Protein AF-A0A4Q3Z751-F1 (afdb_monomer)

Foldseek 3Di:
DPDDPPPAFDWDDPDPQAEIEGPDELVVLLVLPCLVNVLVVCVRHVYYDYPPNPDDLVSLVSSVVSNHDDDAAPPPDPDNNRHDDLALPCVVVVPCNLVNVCQVDDDDAQPQPPDGDPDDDDDDDDDDPDDDDHDDDDVVVVLVPDDPVVNVVCVPDDDHDDDDPPD

Radius of gyration: 18.47 Å; Cα contacts (8 Å, |Δi|>4): 143; chains: 1; bounding box: 48×45×47 Å

pLDDT: mean 87.22, std 14.87, range [37.25, 98.44]

Secondary structure (DSSP, 8-state):
-------PPPEEEEETTTEEEE---HHHHHT-TTHHHHHHHHHHHSEEE-SS----HHHHHHHHHHHSPPP--S---SSSTT-----S-TTT-TTTTTGGGGGGS---TTTTSSS--S------SS--SS--------HHHHHHHS-HHHHHHHTT-----------

Sequence (167 aa):
MPGDKTMTVPTIDPVPRIASRILLDKADLLSGRFAADIRHLLDQRGVVFFRGVDFSDDEQLDFAATLGTVRLGEIRKEGDRGLMKITRDPGDNPRYAEYFHGTFYWHMDGSYEDVPPLASILSARKLSAAGGQTEFANTYAAWEDLPEAEKKYLSGLQVVHSMETLL

Nearest PDB structures (foldseek):
  5t91-assembly1_A  TM=4.485E-01  e=4.301E+00  Bacillus subtilis subsp. subtilis str. 168

Structure (mmCIF, N/CA/C/O backbone):
data_AF-A0A4Q3Z751-F1
#
_entry.id   AF-A0A4Q3Z751-F1
#
loop_
_atom_site.group_PDB
_atom_site.id
_atom_site.type_symbol
_atom_site.label_atom_id
_atom_site.label_alt_id
_atom_site.label_comp_id
_atom_site.label_asym_id
_atom_site.label_entity_id
_atom_site.label_seq_id
_atom_site.pdbx_PDB_ins_code
_atom_site.Cartn_x
_atom_site.Cartn_y
_atom_site.Cartn_z
_atom_site.occupancy
_atom_site.B_iso_or_equiv
_atom_site.auth_seq_id
_atom_site.auth_comp_id
_atom_site.auth_asym_id
_atom_site.auth_atom_id
_atom_site.pdbx_PDB_model_num
ATOM 1 N N . MET A 1 1 ? -25.270 23.144 -15.393 1.00 40.06 1 MET A N 1
ATOM 2 C CA . MET A 1 1 ? -23.980 22.534 -15.775 1.00 40.06 1 MET A CA 1
ATOM 3 C C . MET A 1 1 ? -24.271 21.138 -16.301 1.00 40.06 1 MET A C 1
ATOM 5 O O . MET A 1 1 ? -25.080 20.465 -15.668 1.00 40.06 1 MET A O 1
ATOM 9 N N . PRO A 1 2 ? -23.734 20.732 -17.461 1.00 39.97 2 PRO A N 1
ATOM 10 C CA . PRO A 1 2 ? -23.923 19.374 -17.960 1.00 39.97 2 PRO A CA 1
ATOM 11 C C . PRO A 1 2 ? -23.292 18.400 -16.958 1.00 39.97 2 PRO A C 1
ATOM 13 O O . PRO A 1 2 ? -22.221 18.684 -16.428 1.00 39.97 2 PRO A O 1
ATOM 16 N N . GLY A 1 3 ? -24.019 17.330 -16.631 1.00 42.78 3 GLY A N 1
ATOM 17 C CA . GLY A 1 3 ? -23.692 16.413 -15.542 1.00 42.78 3 GLY A CA 1
ATOM 18 C C . GLY A 1 3 ? -22.281 15.853 -15.662 1.00 42.78 3 GLY A C 1
ATOM 19 O O . GLY A 1 3 ? -21.932 15.264 -16.685 1.00 42.78 3 GLY A O 1
ATOM 20 N N . ASP A 1 4 ? -21.504 16.053 -14.603 1.00 45.56 4 ASP A N 1
ATOM 21 C CA . ASP A 1 4 ? -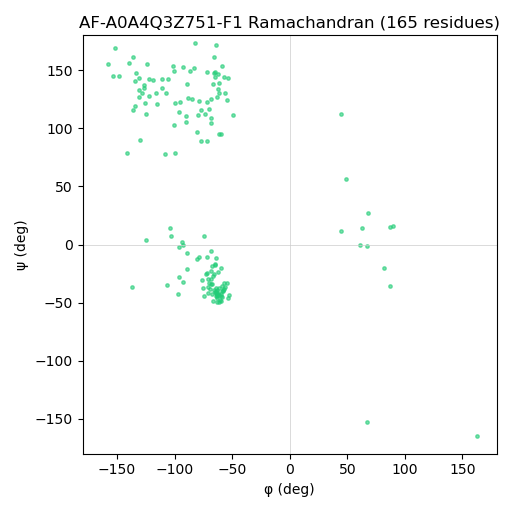20.220 15.410 -14.382 1.00 45.56 4 ASP A CA 1
ATOM 22 C C . ASP A 1 4 ? -20.465 13.899 -14.313 1.00 45.56 4 ASP A C 1
ATOM 24 O O . ASP A 1 4 ? -20.925 13.363 -13.305 1.00 45.56 4 ASP A O 1
ATOM 28 N N . LYS A 1 5 ? -20.290 13.210 -15.444 1.00 46.12 5 LYS A N 1
ATOM 29 C CA . LYS A 1 5 ? -20.212 11.753 -15.444 1.00 46.12 5 LYS A CA 1
ATOM 30 C C . LYS A 1 5 ? -18.863 11.423 -14.830 1.00 46.12 5 LYS A C 1
ATOM 32 O O . LYS A 1 5 ? -17.882 11.308 -15.559 1.00 46.12 5 LYS A O 1
ATOM 37 N N . THR A 1 6 ? -18.8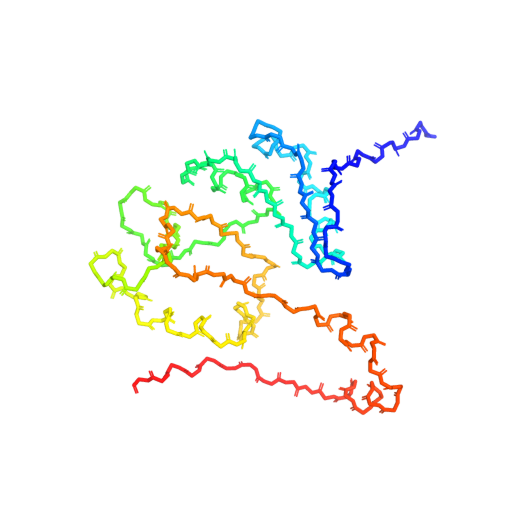31 11.290 -13.509 1.00 56.34 6 THR A N 1
ATOM 38 C CA . THR A 1 6 ? -17.691 10.737 -12.781 1.00 56.34 6 THR A CA 1
ATOM 39 C C . THR A 1 6 ? -17.318 9.426 -13.472 1.00 56.34 6 THR A C 1
ATOM 41 O O . THR A 1 6 ? -18.128 8.495 -13.519 1.00 56.34 6 THR A O 1
ATOM 44 N N . MET A 1 7 ? -16.159 9.382 -14.133 1.00 61.09 7 MET A N 1
ATOM 45 C CA . MET A 1 7 ? -15.724 8.182 -14.840 1.00 61.09 7 MET A CA 1
ATOM 46 C C . MET A 1 7 ? -15.415 7.117 -13.798 1.00 61.09 7 MET A C 1
ATOM 48 O O . MET A 1 7 ? -14.421 7.184 -13.097 1.00 61.09 7 MET A O 1
ATOM 52 N N . THR A 1 8 ? -16.292 6.131 -13.647 1.00 79.56 8 THR A N 1
ATOM 53 C CA . THR A 1 8 ? -16.061 5.069 -12.668 1.00 79.56 8 THR A CA 1
ATOM 54 C C . THR A 1 8 ? -15.055 4.075 -13.236 1.00 79.56 8 THR A C 1
ATOM 56 O O . THR A 1 8 ? -15.274 3.509 -14.309 1.00 79.56 8 THR A O 1
ATOM 59 N N . VAL A 1 9 ? -13.954 3.846 -12.519 1.00 90.44 9 VAL A N 1
ATOM 60 C CA . VAL A 1 9 ? -12.992 2.791 -12.861 1.00 90.44 9 VAL A CA 1
ATOM 61 C C . VAL A 1 9 ? -13.700 1.435 -12.801 1.00 90.44 9 VAL A C 1
ATOM 63 O O . VAL A 1 9 ? -14.369 1.150 -11.807 1.00 90.44 9 VAL A O 1
ATOM 66 N N . PRO A 1 10 ? -13.578 0.578 -13.830 1.00 94.12 10 PRO A N 1
ATOM 67 C CA . PRO A 1 10 ? -14.190 -0.743 -13.806 1.00 94.12 10 PRO A CA 1
ATOM 68 C C . PRO A 1 10 ? -13.496 -1.630 -12.766 1.00 94.12 10 PRO A C 1
ATOM 70 O O . PRO A 1 10 ? -12.275 -1.818 -12.813 1.00 94.12 10 PRO A O 1
ATOM 73 N N . THR A 1 11 ? -14.275 -2.192 -11.837 1.00 96.38 11 THR A N 1
ATOM 74 C CA . THR A 1 11 ? -13.754 -2.963 -10.701 1.00 96.38 11 THR A CA 1
ATOM 75 C C . THR A 1 11 ? -14.518 -4.255 -10.422 1.00 96.38 11 THR A C 1
ATOM 77 O O . THR A 1 11 ? -15.652 -4.456 -10.854 1.00 96.38 11 THR A O 1
ATOM 80 N N . ILE A 1 12 ? -13.867 -5.148 -9.675 1.00 96.56 12 ILE A N 1
ATOM 81 C CA . ILE A 1 12 ? -14.484 -6.287 -8.986 1.00 96.56 12 ILE A CA 1
ATOM 82 C C . ILE A 1 12 ? -14.075 -6.201 -7.517 1.00 96.56 12 ILE A C 1
ATOM 84 O O . ILE A 1 12 ? -12.898 -5.995 -7.235 1.00 96.56 12 ILE A O 1
ATOM 88 N N . ASP A 1 13 ? -15.004 -6.438 -6.595 1.00 96.25 13 ASP A N 1
ATOM 89 C CA . ASP A 1 13 ? -14.780 -6.337 -5.149 1.00 96.25 13 ASP A CA 1
ATOM 90 C C . ASP A 1 13 ? -14.748 -7.728 -4.494 1.00 96.25 13 ASP A C 1
ATOM 92 O O . ASP A 1 13 ? -15.741 -8.162 -3.908 1.00 96.25 13 ASP A O 1
ATOM 96 N N . PRO A 1 14 ? -13.637 -8.479 -4.603 1.00 94.38 14 PRO A N 1
ATOM 97 C CA . PRO A 1 14 ? -13.592 -9.866 -4.147 1.00 94.38 14 PRO A CA 1
ATOM 98 C C . PRO A 1 14 ? -13.595 -10.006 -2.624 1.00 94.38 14 PRO A C 1
ATOM 100 O O . PRO A 1 14 ? -13.977 -11.058 -2.120 1.00 94.38 14 PRO A O 1
ATOM 103 N N . VAL A 1 15 ? -13.142 -8.980 -1.895 1.00 92.50 15 VAL A N 1
ATOM 104 C CA . VAL A 1 15 ? -13.090 -8.997 -0.431 1.00 92.50 15 VAL A CA 1
ATOM 105 C C . VAL A 1 15 ? -13.854 -7.781 0.092 1.00 92.50 15 VAL A C 1
ATOM 107 O O . VAL A 1 15 ? -13.406 -6.646 -0.125 1.00 92.50 15 VAL A O 1
ATOM 110 N N . PRO A 1 16 ? -15.008 -7.989 0.753 1.00 90.38 16 PRO A N 1
ATOM 111 C CA . PRO A 1 16 ? -15.801 -6.903 1.312 1.00 90.38 16 PRO A CA 1
ATOM 112 C C . PRO A 1 16 ? -14.967 -6.009 2.231 1.00 90.38 16 PRO A C 1
ATOM 114 O O . PRO A 1 16 ? -14.107 -6.495 2.961 1.00 90.38 16 PRO A O 1
ATOM 117 N N . ARG A 1 17 ? -15.241 -4.702 2.195 1.00 93.12 17 ARG A N 1
ATOM 118 C CA . ARG A 1 17 ? -14.613 -3.673 3.039 1.00 93.12 17 ARG A CA 1
ATOM 119 C C . ARG A 1 17 ? -13.090 -3.512 2.889 1.00 93.12 17 ARG A C 1
ATOM 121 O O . ARG A 1 17 ? -12.582 -2.654 3.580 1.00 93.12 17 ARG A O 1
ATOM 128 N N . ILE A 1 18 ? -12.347 -4.250 2.049 1.00 95.62 18 ILE A N 1
ATOM 129 C CA . ILE A 1 18 ? -10.865 -4.110 2.011 1.00 95.62 18 ILE A CA 1
ATOM 130 C C . ILE A 1 18 ? -10.218 -4.075 0.621 1.00 95.62 18 ILE A C 1
ATOM 132 O O . ILE A 1 18 ? -9.225 -3.385 0.422 1.00 95.62 18 ILE A O 1
ATOM 136 N N . ALA A 1 19 ? -10.712 -4.835 -0.357 1.00 96.44 19 ALA A N 1
ATOM 137 C CA . ALA A 1 19 ? -9.971 -4.987 -1.609 1.00 96.44 19 ALA A CA 1
ATOM 138 C C . ALA A 1 19 ? -10.854 -4.839 -2.838 1.00 96.44 19 ALA A C 1
ATOM 140 O O . ALA A 1 19 ? -11.971 -5.368 -2.878 1.00 96.44 19 ALA A O 1
ATOM 141 N N . SER A 1 20 ? -10.307 -4.171 -3.850 1.00 97.62 20 SER A N 1
ATOM 142 C CA . SER A 1 20 ? -10.899 -4.056 -5.181 1.00 97.62 20 SER A CA 1
ATOM 143 C C . SER A 1 20 ? -9.867 -4.381 -6.259 1.00 97.62 20 SER A C 1
ATOM 145 O O . SER A 1 20 ? -8.738 -3.894 -6.250 1.00 97.62 20 SER A O 1
ATOM 147 N N . ARG A 1 21 ? -10.261 -5.217 -7.217 1.00 97.81 21 ARG A N 1
ATOM 148 C CA . ARG A 1 21 ? -9.518 -5.459 -8.452 1.00 97.81 21 ARG A CA 1
ATOM 149 C C . ARG A 1 21 ? -9.900 -4.392 -9.463 1.00 97.81 21 ARG A C 1
ATOM 151 O O . ARG A 1 21 ? -11.075 -4.305 -9.802 1.00 97.81 21 ARG A O 1
ATOM 158 N N . ILE A 1 22 ? -8.930 -3.674 -10.012 1.00 97.88 22 ILE A N 1
ATOM 159 C CA . ILE A 1 22 ? -9.151 -2.757 -11.137 1.00 97.88 22 ILE A CA 1
ATOM 160 C C . ILE A 1 22 ? -8.967 -3.512 -12.462 1.00 97.88 22 ILE A C 1
ATOM 162 O O . ILE A 1 22 ? -8.064 -4.342 -12.596 1.00 97.88 22 ILE A O 1
ATOM 166 N N . LEU A 1 23 ? -9.852 -3.252 -13.430 1.00 97.44 23 LEU A N 1
ATOM 167 C CA . LEU A 1 23 ? -9.914 -3.940 -14.728 1.00 97.44 23 LEU A CA 1
ATOM 168 C C . LEU A 1 23 ? -9.354 -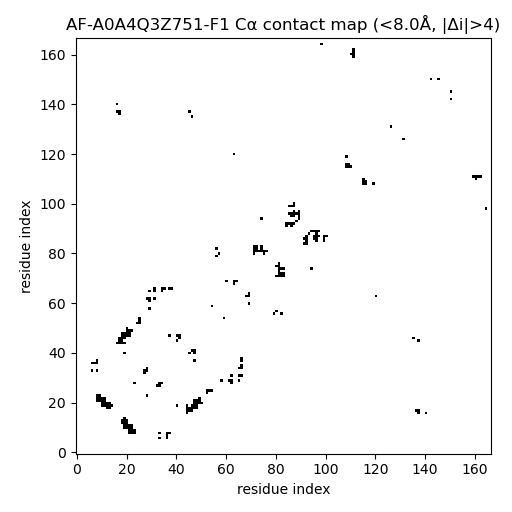3.117 -15.901 1.00 97.44 23 LEU A C 1
ATOM 170 O O . LEU A 1 23 ? -9.606 -3.456 -17.054 1.00 97.44 23 LEU A O 1
ATOM 174 N N . LEU A 1 24 ? -8.620 -2.042 -15.614 1.00 96.69 24 LEU A N 1
ATOM 175 C CA . LEU A 1 24 ? -7.943 -1.233 -16.627 1.00 96.69 24 LEU A CA 1
ATOM 176 C C . LEU A 1 24 ? -6.744 -1.977 -17.220 1.00 96.69 24 LEU A C 1
ATOM 178 O O . LEU A 1 24 ? -6.072 -2.748 -16.527 1.00 96.69 24 LEU A O 1
ATOM 182 N N . ASP A 1 25 ? -6.469 -1.711 -18.493 1.00 96.69 25 ASP A N 1
ATOM 183 C CA . ASP A 1 25 ? -5.259 -2.191 -19.145 1.00 96.69 25 ASP A CA 1
ATOM 184 C C . ASP A 1 25 ? -4.049 -1.292 -18.844 1.00 96.69 25 ASP A C 1
ATOM 186 O O . ASP A 1 25 ? -4.142 -0.229 -18.225 1.00 96.69 25 ASP A O 1
ATOM 190 N N . LYS A 1 26 ? -2.878 -1.741 -19.293 1.00 97.44 26 LYS A N 1
ATOM 191 C CA . LYS A 1 26 ? -1.606 -1.046 -19.099 1.00 97.44 26 LYS A CA 1
ATOM 192 C C . LYS A 1 26 ? -1.612 0.380 -19.668 1.00 97.44 26 LYS A C 1
ATOM 194 O O . LYS A 1 26 ? -1.064 1.280 -19.037 1.00 97.44 26 LYS A O 1
ATOM 199 N N . ALA A 1 27 ? -2.225 0.594 -20.834 1.00 97.31 27 ALA A N 1
ATOM 200 C CA . ALA A 1 27 ? -2.248 1.897 -21.492 1.00 97.31 27 ALA A CA 1
ATOM 201 C C . ALA A 1 2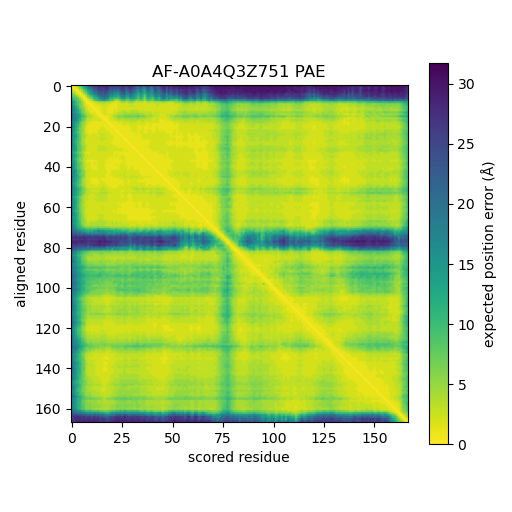7 ? -3.146 2.886 -20.739 1.00 97.31 27 ALA A C 1
ATOM 203 O O . ALA A 1 27 ? -2.763 4.038 -20.534 1.00 97.31 27 ALA A O 1
ATOM 204 N N . ASP A 1 28 ? -4.309 2.437 -20.268 1.00 96.81 28 ASP A N 1
ATOM 205 C CA . ASP A 1 28 ? -5.202 3.250 -19.449 1.00 96.81 28 ASP A CA 1
ATOM 206 C C . ASP A 1 28 ? -4.556 3.633 -18.112 1.00 96.81 28 ASP A C 1
ATOM 208 O O . ASP A 1 28 ? -4.647 4.800 -17.717 1.00 96.81 28 ASP A O 1
ATOM 212 N N . LEU A 1 29 ? -3.850 2.704 -17.454 1.00 97.25 29 LEU A N 1
ATOM 213 C CA . LEU A 1 29 ? -3.113 2.982 -16.215 1.00 97.25 29 LEU A CA 1
ATOM 214 C C . LEU A 1 29 ? -2.011 4.029 -16.428 1.00 97.25 29 LEU A C 1
ATOM 216 O O . LEU A 1 29 ? -1.957 5.016 -15.695 1.00 97.25 29 LEU A O 1
ATOM 220 N N . LEU A 1 30 ? -1.177 3.861 -17.458 1.00 97.75 30 LEU A N 1
ATOM 221 C CA . LEU A 1 30 ? -0.087 4.796 -17.768 1.00 97.75 30 LEU A CA 1
ATOM 222 C C . LEU A 1 30 ? -0.584 6.156 -18.265 1.00 97.75 30 LEU A C 1
ATOM 224 O O . LEU A 1 30 ? 0.122 7.152 -18.138 1.00 97.75 30 LEU A O 1
ATOM 228 N N . SER A 1 31 ? -1.807 6.233 -18.797 1.00 97.06 31 SER A N 1
ATOM 229 C CA . SER A 1 31 ? -2.380 7.506 -19.242 1.00 97.06 31 SER A CA 1
ATOM 230 C C . SER A 1 31 ? -2.684 8.479 -18.098 1.00 97.06 31 SER A C 1
ATOM 232 O O . SER A 1 31 ? -2.915 9.660 -18.353 1.00 97.06 31 SER A O 1
ATOM 234 N N . GLY A 1 32 ? -2.774 7.994 -16.852 1.00 96.44 32 GLY A N 1
ATOM 235 C CA . GLY A 1 32 ? -3.145 8.793 -15.680 1.00 96.44 32 GLY A CA 1
ATOM 236 C C . GLY A 1 32 ? -4.592 9.302 -15.674 1.00 96.44 32 GLY A C 1
ATOM 237 O O . GLY A 1 32 ? -5.024 9.907 -14.696 1.00 96.44 32 GLY A O 1
ATOM 238 N N . ARG A 1 33 ? -5.378 9.019 -16.722 1.00 96.50 33 ARG A N 1
ATOM 239 C CA . ARG A 1 33 ? -6.774 9.468 -16.884 1.00 96.50 33 ARG A CA 1
ATOM 240 C C . ARG A 1 33 ? -7.670 9.088 -15.706 1.00 96.50 33 ARG A C 1
ATOM 242 O O . ARG A 1 33 ? -8.588 9.827 -15.383 1.00 96.50 33 ARG A O 1
ATOM 249 N N . PHE A 1 34 ? -7.385 7.946 -15.087 1.00 96.88 34 PHE A N 1
ATOM 250 C CA . PHE A 1 34 ? -8.149 7.378 -13.979 1.00 96.88 34 PHE A CA 1
ATOM 251 C C . PHE A 1 34 ? -7.474 7.572 -12.615 1.00 96.88 34 PHE A C 1
ATOM 253 O O . PHE A 1 34 ? -7.923 7.006 -11.625 1.00 96.88 34 PHE A O 1
ATOM 260 N N . ALA A 1 35 ? -6.383 8.339 -12.527 1.00 96.44 35 ALA A N 1
ATOM 261 C CA . ALA A 1 35 ? -5.590 8.432 -11.302 1.00 96.44 35 ALA A CA 1
ATOM 262 C C . ALA A 1 35 ? -6.400 8.938 -10.096 1.00 96.44 35 ALA A C 1
ATOM 264 O O . ALA A 1 35 ? -6.262 8.405 -8.995 1.00 96.44 35 ALA A O 1
ATOM 265 N N . ALA A 1 36 ? -7.277 9.926 -10.301 1.00 95.81 36 ALA A N 1
ATOM 266 C CA . ALA A 1 36 ? -8.147 10.444 -9.246 1.00 95.81 36 ALA A CA 1
ATOM 267 C C . ALA A 1 36 ? -9.124 9.375 -8.731 1.00 95.81 36 ALA A C 1
ATOM 269 O O . ALA A 1 36 ? -9.262 9.202 -7.522 1.00 95.81 36 ALA A O 1
ATOM 270 N N . ASP A 1 37 ? -9.734 8.611 -9.636 1.00 96.44 37 ASP A N 1
ATOM 271 C CA . ASP A 1 37 ? -10.672 7.543 -9.289 1.00 96.44 37 ASP A CA 1
ATOM 272 C C . ASP A 1 37 ? -9.965 6.366 -8.606 1.00 96.44 37 ASP A C 1
ATOM 274 O O . ASP A 1 37 ? -10.487 5.800 -7.649 1.00 96.44 37 ASP A O 1
ATOM 278 N N . ILE A 1 38 ? -8.748 6.022 -9.046 1.00 97.31 38 ILE A N 1
ATOM 279 C CA . ILE A 1 38 ? -7.913 4.996 -8.406 1.00 97.31 38 ILE A CA 1
ATOM 280 C C . ILE A 1 38 ? -7.549 5.417 -6.980 1.00 97.31 38 ILE A C 1
ATOM 282 O O . ILE A 1 38 ? -7.648 4.597 -6.071 1.00 97.31 38 ILE A O 1
ATOM 286 N N . ARG A 1 39 ? -7.161 6.682 -6.764 1.00 96.38 39 ARG A N 1
ATOM 287 C CA . ARG A 1 39 ? -6.882 7.212 -5.419 1.00 96.38 39 ARG A CA 1
ATOM 288 C C . ARG A 1 39 ? -8.123 7.201 -4.541 1.00 96.38 39 ARG A C 1
ATOM 290 O O . ARG A 1 39 ? -8.055 6.737 -3.413 1.00 96.38 39 ARG A O 1
ATOM 297 N N . HIS A 1 40 ? -9.253 7.656 -5.074 1.00 94.94 40 HIS A N 1
ATOM 298 C CA . HIS A 1 40 ? -10.510 7.644 -4.339 1.00 94.94 40 HIS A CA 1
ATOM 299 C C . HIS A 1 40 ? -10.915 6.222 -3.934 1.00 94.94 40 HIS A C 1
ATOM 301 O O . HIS A 1 40 ? -11.311 5.982 -2.795 1.00 94.94 40 HIS A O 1
ATOM 307 N N . LEU A 1 41 ? -10.760 5.260 -4.845 1.00 95.56 41 LEU A N 1
ATOM 308 C CA . LEU A 1 41 ? -11.010 3.856 -4.555 1.00 95.56 41 LEU A CA 1
ATOM 309 C C . LEU A 1 41 ? -10.021 3.309 -3.518 1.00 95.56 41 LEU A C 1
ATOM 311 O O . LEU A 1 41 ? -10.429 2.566 -2.630 1.00 95.56 41 LEU A O 1
ATOM 315 N N . LEU A 1 42 ? -8.740 3.676 -3.595 1.00 96.12 42 LEU A N 1
ATOM 316 C CA . LEU A 1 42 ? -7.750 3.288 -2.592 1.00 96.12 42 LEU A CA 1
ATOM 317 C C . LEU A 1 42 ? -8.130 3.809 -1.201 1.00 96.12 42 LEU A C 1
ATOM 319 O O . LEU A 1 42 ? 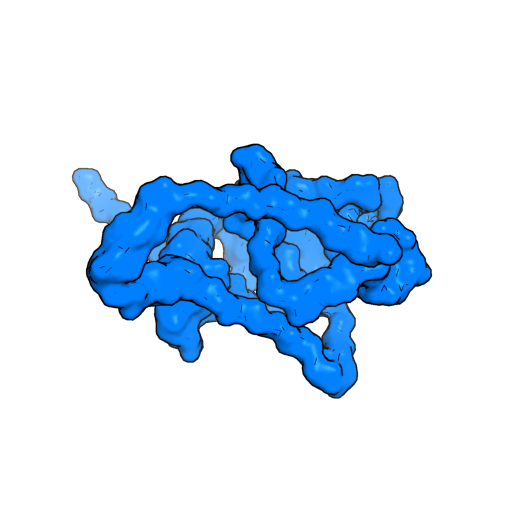-8.111 3.021 -0.262 1.00 96.12 42 LEU A O 1
ATOM 323 N N . ASP A 1 43 ? -8.559 5.065 -1.075 1.00 93.56 43 ASP A N 1
ATOM 324 C CA . ASP A 1 43 ? -9.006 5.638 0.203 1.00 93.56 43 ASP A CA 1
ATOM 325 C C . ASP A 1 43 ? -10.228 4.892 0.771 1.00 93.56 43 ASP A C 1
ATOM 327 O O . ASP A 1 43 ? -10.336 4.676 1.976 1.00 93.56 43 ASP A O 1
ATOM 331 N N . GLN A 1 44 ? -11.156 4.464 -0.092 1.00 92.62 44 GLN A N 1
ATOM 332 C CA . GLN A 1 44 ? -12.367 3.747 0.324 1.00 92.62 44 GLN A CA 1
ATOM 333 C C . GLN A 1 44 ? -12.126 2.284 0.691 1.00 92.62 44 GLN A C 1
ATOM 335 O O . GLN A 1 44 ? -12.889 1.703 1.466 1.00 92.62 44 GLN A O 1
ATOM 340 N N . ARG A 1 45 ? -11.139 1.648 0.059 1.00 94.50 45 ARG A N 1
ATOM 341 C CA . ARG A 1 45 ? -10.947 0.198 0.137 1.00 94.50 45 ARG A CA 1
ATOM 342 C C . ARG A 1 45 ? -9.749 -0.161 1.001 1.00 94.50 45 ARG A C 1
ATOM 344 O O . ARG A 1 45 ? -9.807 -1.151 1.708 1.00 94.50 45 ARG A O 1
ATOM 351 N N . GLY A 1 46 ? -8.685 0.627 0.989 1.00 95.62 46 GLY A N 1
ATOM 352 C CA . GLY A 1 46 ? -7.404 0.319 1.621 1.00 95.62 46 GLY A CA 1
ATOM 353 C C . GLY A 1 46 ? -6.473 -0.483 0.709 1.00 95.62 46 GLY A C 1
ATOM 354 O O . GLY A 1 46 ? -5.274 -0.227 0.699 1.00 95.62 46 GLY A O 1
ATOM 355 N N . VAL A 1 47 ? -7.001 -1.399 -0.116 1.00 97.62 47 VAL A N 1
ATOM 356 C CA . VAL A 1 47 ? -6.212 -2.144 -1.112 1.00 97.62 47 VAL A CA 1
ATOM 357 C C . VAL A 1 47 ? -6.873 -2.104 -2.488 1.00 97.62 47 VAL A C 1
ATOM 359 O O . VAL A 1 47 ? -8.020 -2.516 -2.671 1.00 97.62 47 VAL A O 1
ATOM 362 N N . VAL A 1 48 ? -6.108 -1.697 -3.500 1.00 97.69 48 VAL A N 1
ATOM 363 C CA . VAL A 1 48 ? -6.450 -1.922 -4.910 1.00 97.69 48 VAL A CA 1
ATOM 364 C C . VAL A 1 48 ? -5.376 -2.773 -5.564 1.00 97.69 48 VAL A C 1
ATOM 366 O O . VAL A 1 48 ? -4.192 -2.629 -5.265 1.00 97.69 48 VAL A O 1
ATOM 369 N N . PHE A 1 49 ? -5.773 -3.684 -6.447 1.00 97.62 49 PHE A N 1
ATOM 370 C CA . PHE A 1 49 ? -4.816 -4.546 -7.131 1.00 97.62 49 PHE A CA 1
ATOM 371 C C . PHE A 1 49 ? -5.155 -4.751 -8.601 1.00 97.62 49 PHE A C 1
ATOM 373 O O . PHE A 1 49 ? -6.305 -4.669 -9.038 1.00 97.62 49 PHE A O 1
ATOM 380 N N . PHE A 1 50 ? -4.115 -5.083 -9.358 1.00 97.06 50 PHE A N 1
ATOM 381 C CA . PHE A 1 50 ? -4.163 -5.289 -10.796 1.00 97.06 50 PHE A CA 1
ATOM 382 C C . PHE A 1 50 ? -3.632 -6.688 -11.123 1.00 97.06 50 PHE A C 1
ATOM 384 O O . PHE A 1 50 ? -2.878 -7.285 -10.352 1.00 97.06 50 PHE A O 1
ATOM 391 N N . ARG A 1 51 ? -4.043 -7.254 -12.259 1.00 95.62 51 ARG A N 1
ATOM 392 C CA . ARG A 1 51 ? -3.600 -8.585 -12.704 1.00 95.62 51 ARG A CA 1
ATOM 393 C C . ARG A 1 51 ? -3.085 -8.490 -14.132 1.00 95.62 51 ARG A C 1
ATOM 395 O O . ARG A 1 51 ? -3.791 -7.968 -14.981 1.00 95.62 51 ARG A O 1
ATOM 402 N N . GLY A 1 52 ? -1.897 -9.040 -14.383 1.00 93.94 52 GLY A N 1
ATOM 403 C CA . GLY A 1 52 ? -1.345 -9.160 -15.736 1.00 93.94 52 GLY A CA 1
ATOM 404 C C . GLY A 1 52 ? -0.966 -7.833 -16.398 1.00 93.94 52 GLY A C 1
ATOM 405 O O . GLY A 1 52 ? -1.020 -7.749 -17.617 1.00 93.94 52 GLY A O 1
ATOM 406 N N . VAL A 1 53 ? -0.621 -6.802 -15.616 1.00 95.44 53 VAL A N 1
ATOM 407 C CA . VAL A 1 53 ? -0.218 -5.491 -16.159 1.00 95.44 53 VAL A CA 1
ATOM 408 C C . VAL A 1 53 ? 1.198 -5.524 -16.739 1.00 95.44 53 VAL A C 1
ATOM 410 O O . VAL A 1 53 ? 1.444 -4.893 -17.759 1.00 95.44 53 VAL A O 1
ATOM 413 N N . ASP A 1 54 ? 2.105 -6.268 -16.096 1.00 93.38 54 ASP A N 1
ATOM 414 C CA . ASP A 1 54 ? 3.501 -6.448 -16.520 1.00 93.38 54 ASP A CA 1
ATOM 415 C C . ASP A 1 54 ? 4.214 -5.120 -16.846 1.00 93.38 54 ASP A C 1
ATOM 417 O O . ASP A 1 54 ? 4.676 -4.865 -17.961 1.00 93.38 54 ASP A O 1
ATOM 421 N N . PHE A 1 55 ? 4.229 -4.213 -15.863 1.00 94.56 55 PHE A N 1
ATOM 422 C CA . PHE A 1 55 ? 5.007 -2.979 -15.950 1.00 94.56 55 PHE A CA 1
ATOM 423 C C . PHE A 1 55 ? 6.501 -3.284 -15.940 1.00 94.56 55 PHE A C 1
ATOM 425 O O . PHE A 1 55 ? 6.956 -4.068 -15.109 1.00 94.56 55 PHE A O 1
ATOM 432 N N . SER A 1 56 ? 7.271 -2.596 -16.776 1.00 93.56 56 SER A N 1
ATOM 433 C CA . SER A 1 56 ? 8.689 -2.363 -16.532 1.00 93.56 56 SER A CA 1
ATOM 434 C C . SER A 1 56 ? 8.875 -1.503 -15.277 1.00 93.56 56 SER A C 1
ATOM 436 O O . SER A 1 56 ? 7.918 -0.991 -14.692 1.00 93.56 56 SER A O 1
ATOM 438 N N . ASP A 1 57 ? 10.115 -1.349 -14.836 1.00 90.88 57 ASP A N 1
ATOM 439 C CA . ASP A 1 57 ? 10.426 -0.508 -13.681 1.00 90.88 57 ASP A CA 1
ATOM 440 C C . ASP A 1 57 ? 10.126 0.976 -13.967 1.00 90.88 57 ASP A C 1
ATOM 442 O O . ASP A 1 57 ? 9.516 1.656 -13.139 1.00 90.88 57 ASP A O 1
ATOM 446 N N . ASP A 1 58 ? 10.424 1.453 -15.180 1.00 90.94 58 ASP A N 1
ATOM 447 C CA . ASP A 1 58 ? 10.064 2.807 -15.616 1.00 90.94 58 ASP A CA 1
ATOM 448 C C . ASP A 1 58 ? 8.547 3.012 -15.670 1.00 90.94 58 ASP A C 1
ATOM 450 O O . ASP A 1 58 ? 8.039 4.015 -15.180 1.00 90.94 58 ASP A O 1
ATOM 454 N N . GLU A 1 59 ? 7.802 2.036 -16.183 1.00 95.00 59 GLU A N 1
ATOM 455 C CA . GLU A 1 59 ? 6.343 2.131 -16.265 1.00 95.00 59 GLU A CA 1
ATOM 456 C C . GLU A 1 59 ? 5.682 2.098 -14.883 1.00 95.00 59 GLU A C 1
ATOM 458 O O . GLU A 1 59 ? 4.680 2.775 -14.662 1.00 95.00 59 GLU A O 1
ATOM 463 N N . GLN A 1 60 ? 6.243 1.354 -13.925 1.00 94.88 60 GLN A N 1
ATOM 464 C CA . GLN A 1 60 ? 5.763 1.389 -12.545 1.00 94.88 60 GLN A CA 1
ATOM 465 C C . GLN A 1 60 ? 5.974 2.774 -11.920 1.00 94.88 60 GLN A C 1
ATOM 467 O O . GLN A 1 60 ? 5.097 3.255 -11.201 1.00 94.88 60 GLN A O 1
ATOM 472 N N . LEU A 1 61 ? 7.110 3.420 -12.197 1.00 92.50 61 LEU A N 1
ATOM 473 C CA . LEU A 1 61 ? 7.384 4.783 -11.740 1.00 92.50 61 LEU A CA 1
ATOM 474 C C . LEU A 1 61 ? 6.467 5.804 -12.404 1.00 92.50 61 LEU A C 1
ATOM 476 O O . LEU A 1 61 ? 5.947 6.682 -11.717 1.00 92.50 61 LEU A O 1
ATOM 480 N N . ASP A 1 62 ? 6.242 5.673 -13.707 1.00 94.25 62 ASP A N 1
ATOM 481 C CA . ASP A 1 62 ? 5.355 6.556 -14.456 1.00 94.25 62 ASP A CA 1
ATOM 482 C C . ASP A 1 62 ? 3.913 6.416 -13.955 1.00 94.25 62 ASP A C 1
ATOM 484 O O . ASP A 1 62 ? 3.267 7.420 -13.660 1.00 94.25 62 ASP A O 1
ATOM 488 N N . PHE A 1 63 ? 3.438 5.185 -13.734 1.00 96.56 63 PHE A N 1
ATOM 489 C CA . PHE A 1 63 ? 2.140 4.934 -13.109 1.00 96.56 63 PHE A CA 1
ATOM 490 C C . PHE A 1 63 ? 2.055 5.534 -11.700 1.00 96.56 63 PHE A C 1
ATOM 492 O O . PHE A 1 63 ? 1.098 6.249 -11.395 1.00 96.56 63 PHE A O 1
ATOM 499 N N . ALA A 1 64 ? 3.059 5.301 -10.849 1.00 95.06 64 ALA A N 1
ATOM 500 C CA . ALA A 1 64 ? 3.108 5.862 -9.500 1.00 95.06 64 ALA A CA 1
ATOM 501 C C . ALA A 1 64 ? 3.054 7.400 -9.516 1.00 95.06 64 ALA A C 1
ATOM 503 O O . ALA A 1 64 ? 2.346 8.001 -8.707 1.00 95.06 64 ALA A O 1
ATOM 504 N N . ALA A 1 65 ? 3.735 8.030 -10.477 1.00 94.50 65 ALA A N 1
ATOM 505 C CA . ALA A 1 65 ? 3.740 9.477 -10.663 1.00 94.50 65 ALA A CA 1
ATOM 506 C C . ALA A 1 65 ? 2.366 10.040 -11.067 1.00 94.50 65 ALA A C 1
ATOM 508 O O . ALA A 1 65 ? 2.070 11.193 -10.757 1.00 94.50 65 ALA A O 1
ATOM 509 N N . THR A 1 66 ? 1.495 9.237 -11.694 1.00 95.94 66 THR A N 1
ATOM 510 C CA . THR A 1 66 ? 0.099 9.647 -11.936 1.00 95.94 66 THR A CA 1
ATOM 511 C C . THR A 1 66 ? -0.706 9.754 -10.638 1.00 95.94 66 THR A C 1
ATOM 513 O O . THR A 1 66 ? -1.615 10.577 -10.540 1.00 95.94 66 THR A O 1
ATOM 516 N N . LEU A 1 67 ? -0.362 8.954 -9.622 1.00 95.88 67 LEU A N 1
ATOM 517 C CA . LEU A 1 67 ? -1.072 8.887 -8.344 1.00 95.88 67 LEU A CA 1
ATOM 518 C C . LEU A 1 67 ? -0.525 9.888 -7.315 1.00 95.88 67 LEU A C 1
ATOM 520 O O . LEU A 1 67 ? -1.241 10.272 -6.389 1.00 95.88 67 LEU A O 1
ATOM 524 N N . GLY A 1 68 ? 0.709 10.368 -7.469 1.00 93.69 68 GLY A N 1
ATOM 525 C CA . GLY A 1 68 ? 1.278 11.396 -6.604 1.00 93.69 68 GLY A CA 1
ATOM 526 C C . GLY A 1 68 ? 2.797 11.495 -6.690 1.00 93.69 68 GLY A C 1
ATOM 527 O O . GLY A 1 68 ? 3.431 10.974 -7.602 1.00 93.69 68 GLY A O 1
ATOM 528 N N . THR A 1 69 ? 3.398 12.179 -5.717 1.00 92.44 69 THR A N 1
ATOM 529 C CA . THR A 1 69 ? 4.856 12.311 -5.637 1.00 92.44 69 THR A CA 1
ATOM 530 C C . THR A 1 69 ? 5.489 10.975 -5.260 1.00 92.44 69 THR A C 1
ATOM 532 O O . THR A 1 69 ? 5.283 10.474 -4.154 1.00 92.44 69 THR A O 1
ATOM 535 N N . VAL A 1 70 ? 6.305 10.424 -6.158 1.00 90.81 70 VAL A N 1
ATOM 536 C CA . VAL A 1 70 ? 7.038 9.179 -5.912 1.00 90.81 70 VAL A CA 1
ATOM 537 C C . VAL A 1 70 ? 8.161 9.421 -4.905 1.00 90.81 70 VAL A C 1
ATOM 539 O O . VAL A 1 70 ? 9.053 10.241 -5.135 1.00 90.81 70 VAL A O 1
ATOM 542 N N . ARG A 1 71 ? 8.137 8.676 -3.796 1.00 84.06 71 ARG A N 1
ATOM 543 C CA . ARG A 1 71 ? 9.269 8.574 -2.870 1.00 84.06 71 ARG A CA 1
ATOM 544 C C . ARG A 1 71 ? 10.176 7.436 -3.324 1.00 84.06 71 ARG A C 1
ATOM 546 O O . ARG A 1 71 ? 9.718 6.317 -3.525 1.00 84.06 71 ARG A O 1
ATOM 553 N N . LEU A 1 72 ? 11.455 7.742 -3.497 1.00 78.62 72 LEU A N 1
ATOM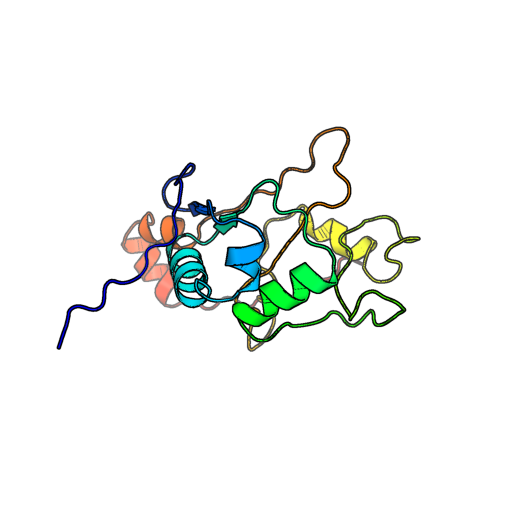 554 C CA . LEU A 1 72 ? 12.467 6.792 -3.950 1.00 78.62 72 LEU A CA 1
ATOM 555 C C . LEU A 1 72 ? 13.359 6.400 -2.774 1.00 78.62 72 LEU A C 1
ATOM 557 O O . LEU A 1 72 ? 13.685 7.244 -1.938 1.00 78.62 72 LEU A O 1
ATOM 561 N N . GLY A 1 73 ? 13.759 5.132 -2.724 1.00 66.25 73 GLY A N 1
ATOM 562 C CA . GLY A 1 73 ? 14.692 4.631 -1.725 1.00 66.25 73 GLY A CA 1
ATOM 563 C C . GLY A 1 73 ? 16.087 5.244 -1.875 1.00 66.25 73 GLY A C 1
ATOM 564 O O . GLY A 1 73 ? 16.470 5.767 -2.925 1.00 66.25 73 GLY A O 1
ATOM 565 N N . GLU A 1 74 ? 16.890 5.150 -0.816 1.00 57.84 74 GLU A N 1
ATOM 566 C CA . GLU A 1 74 ? 18.261 5.678 -0.813 1.00 57.84 74 GLU A CA 1
ATOM 567 C C . GLU A 1 74 ? 19.242 4.861 -1.673 1.00 57.84 74 GLU A C 1
ATOM 569 O O . GLU A 1 74 ? 20.365 5.306 -1.926 1.00 57.84 74 GLU A O 1
ATOM 574 N N . ILE A 1 75 ? 18.853 3.669 -2.141 1.00 52.72 75 ILE A N 1
ATOM 575 C CA . ILE A 1 75 ? 19.675 2.863 -3.051 1.00 52.72 75 ILE A CA 1
ATOM 576 C C . ILE A 1 75 ? 19.570 3.457 -4.455 1.00 52.72 75 ILE A C 1
ATOM 578 O O . ILE A 1 75 ? 18.736 3.087 -5.271 1.00 52.72 75 ILE A O 1
ATOM 582 N N . ARG A 1 76 ? 20.460 4.405 -4.741 1.00 51.38 76 ARG A N 1
ATOM 583 C CA . ARG A 1 76 ? 20.687 4.939 -6.085 1.00 51.38 76 ARG A CA 1
ATOM 584 C C . ARG A 1 76 ? 21.919 4.276 -6.690 1.00 51.38 76 ARG A C 1
ATOM 586 O O . ARG A 1 76 ? 22.991 4.877 -6.685 1.00 51.38 76 ARG A O 1
ATOM 593 N N . LYS A 1 77 ? 21.808 3.044 -7.189 1.00 45.06 77 LYS A N 1
ATOM 594 C CA . LYS A 1 77 ? 22.849 2.472 -8.058 1.00 45.06 77 LYS A CA 1
ATOM 595 C C . LYS A 1 77 ? 22.228 1.760 -9.260 1.00 45.06 77 LYS A C 1
ATOM 597 O O . LYS A 1 77 ? 21.497 0.800 -9.094 1.00 45.06 77 LYS A O 1
ATOM 602 N N . GLU A 1 78 ? 22.542 2.337 -10.423 1.00 39.31 78 GLU A N 1
ATOM 603 C CA . GLU A 1 78 ? 22.390 1.889 -11.818 1.00 39.31 78 GLU A CA 1
ATOM 604 C C . GLU A 1 78 ? 21.060 1.243 -12.246 1.00 39.31 78 GLU A C 1
ATOM 606 O O . GLU A 1 78 ? 20.719 0.128 -11.873 1.00 39.31 78 GLU A O 1
ATOM 611 N N . GLY A 1 79 ? 20.327 1.951 -13.114 1.00 49.66 79 GLY A N 1
ATOM 612 C CA . GLY A 1 79 ? 19.152 1.440 -13.834 1.00 49.66 79 GLY A CA 1
ATOM 613 C C . GLY A 1 79 ? 17.831 1.458 -13.060 1.00 49.66 79 GLY A C 1
ATOM 614 O O . GLY A 1 79 ? 16.782 1.481 -13.683 1.00 49.66 79 GLY A O 1
ATOM 615 N N . ASP A 1 80 ? 17.871 1.531 -11.729 1.00 58.94 80 ASP A N 1
ATOM 616 C CA . ASP A 1 80 ? 16.688 1.303 -10.880 1.00 58.94 80 ASP A CA 1
ATOM 617 C C . ASP A 1 80 ? 15.894 2.577 -10.523 1.00 58.94 80 ASP A C 1
ATOM 619 O O . ASP A 1 80 ? 14.946 2.517 -9.753 1.00 58.94 80 ASP A O 1
ATOM 623 N N . ARG A 1 81 ? 16.315 3.772 -10.978 1.00 63.91 81 ARG A N 1
ATOM 624 C CA . ARG A 1 81 ? 15.768 5.107 -10.598 1.00 63.91 81 ARG A CA 1
ATOM 625 C C . ARG A 1 81 ? 15.503 5.324 -9.086 1.00 63.91 81 ARG A C 1
ATOM 627 O O . ARG A 1 81 ? 14.934 6.348 -8.730 1.00 63.91 81 ARG A O 1
ATOM 634 N N . GLY A 1 82 ? 15.977 4.450 -8.194 1.00 64.75 82 GLY A N 1
ATOM 635 C CA . GLY A 1 82 ? 15.683 4.460 -6.758 1.00 64.75 82 GLY A CA 1
ATOM 636 C C . GLY A 1 82 ? 14.444 3.653 -6.339 1.00 64.75 82 GLY A C 1
ATOM 637 O O . GLY A 1 82 ? 13.955 3.850 -5.226 1.00 64.75 82 GLY A O 1
ATOM 638 N N . LEU A 1 83 ? 13.920 2.766 -7.191 1.00 81.19 83 LEU A N 1
ATOM 639 C CA . LEU A 1 83 ? 12.969 1.736 -6.782 1.00 81.19 83 LEU A CA 1
ATOM 640 C C . LEU A 1 83 ? 13.619 0.789 -5.775 1.00 81.19 83 LEU A C 1
ATOM 642 O O . LEU A 1 83 ? 14.818 0.516 -5.793 1.00 81.19 83 LEU A O 1
ATOM 646 N N . MET A 1 84 ? 12.802 0.301 -4.851 1.00 84.00 84 MET A N 1
ATOM 647 C CA . MET A 1 84 ? 13.258 -0.586 -3.796 1.00 84.00 84 MET A CA 1
ATOM 648 C C . MET A 1 84 ? 13.012 -2.036 -4.199 1.00 84.00 84 MET A C 1
ATOM 650 O O . MET A 1 84 ? 11.868 -2.483 -4.288 1.00 84.00 84 MET A O 1
ATOM 654 N N . LYS A 1 85 ? 14.089 -2.798 -4.398 1.00 86.75 85 LYS A N 1
ATOM 655 C CA . LYS A 1 85 ? 13.998 -4.245 -4.618 1.00 86.75 85 LYS A CA 1
ATOM 656 C C . LYS A 1 85 ? 13.659 -4.960 -3.315 1.00 86.75 85 LYS A C 1
ATOM 658 O O . LYS A 1 85 ? 14.488 -5.024 -2.409 1.00 86.75 85 LYS A O 1
ATOM 663 N N . ILE A 1 86 ? 12.464 -5.536 -3.236 1.00 88.19 86 ILE A N 1
ATOM 664 C CA . ILE A 1 86 ? 12.045 -6.357 -2.095 1.00 88.19 86 ILE A CA 1
ATOM 665 C C . ILE A 1 86 ? 12.630 -7.763 -2.261 1.00 88.19 86 ILE A C 1
ATOM 667 O O . ILE A 1 86 ? 12.101 -8.592 -3.000 1.00 88.19 86 ILE A O 1
ATOM 671 N N . THR A 1 87 ? 13.761 -8.018 -1.609 1.00 87.25 87 THR A N 1
ATOM 672 C CA . THR A 1 87 ? 14.477 -9.300 -1.663 1.00 87.25 87 THR A CA 1
ATOM 673 C C . THR A 1 87 ? 15.293 -9.505 -0.396 1.00 87.25 87 THR A C 1
ATOM 675 O O . THR A 1 87 ? 15.843 -8.553 0.148 1.00 87.25 87 THR A O 1
ATOM 678 N N . ARG A 1 88 ? 15.388 -10.757 0.057 1.00 86.12 88 ARG A N 1
ATOM 679 C CA . ARG A 1 88 ? 16.256 -11.163 1.174 1.00 86.12 88 ARG A CA 1
ATOM 680 C C . ARG A 1 88 ? 17.619 -11.665 0.723 1.00 86.12 88 ARG A C 1
ATOM 682 O O . ARG A 1 88 ? 18.407 -12.100 1.553 1.00 86.12 88 ARG A O 1
ATOM 689 N N . ASP A 1 89 ? 17.882 -11.645 -0.579 1.00 86.88 89 ASP A N 1
ATOM 690 C CA . ASP A 1 89 ? 19.205 -11.946 -1.101 1.00 86.88 89 ASP A CA 1
ATOM 691 C C . ASP A 1 89 ? 20.097 -10.701 -0.935 1.00 86.88 89 ASP A C 1
ATOM 693 O O . ASP A 1 89 ? 19.852 -9.686 -1.600 1.00 86.88 89 ASP A O 1
ATOM 697 N N . PRO A 1 90 ? 21.121 -10.732 -0.060 1.00 84.19 90 PRO A N 1
ATOM 698 C CA . PRO A 1 90 ? 22.033 -9.605 0.109 1.00 84.19 90 PRO A CA 1
ATOM 699 C C . PRO A 1 90 ? 22.870 -9.332 -1.150 1.00 84.19 90 PRO A C 1
ATOM 701 O O . PRO A 1 90 ? 23.411 -8.238 -1.278 1.00 84.19 90 PRO A O 1
ATOM 704 N N . GLY A 1 91 ? 22.968 -10.276 -2.093 1.00 85.88 91 GLY A N 1
ATOM 705 C CA . GLY A 1 91 ? 23.566 -10.038 -3.407 1.00 85.88 91 GLY A CA 1
ATOM 706 C C . GLY A 1 91 ? 22.740 -9.079 -4.269 1.00 85.88 91 GLY A C 1
ATOM 707 O O . GLY A 1 91 ? 23.311 -8.262 -4.990 1.00 85.88 91 GLY A O 1
ATOM 708 N N . ASP A 1 92 ? 21.412 -9.125 -4.139 1.00 81.94 92 ASP A N 1
ATOM 709 C CA . ASP A 1 92 ? 20.484 -8.278 -4.898 1.00 81.94 92 ASP A CA 1
ATOM 710 C C . ASP A 1 92 ? 20.115 -6.982 -4.153 1.00 81.94 92 ASP A C 1
ATOM 712 O O . ASP A 1 92 ? 19.870 -5.951 -4.786 1.00 81.94 92 ASP A O 1
ATOM 716 N N . ASN A 1 93 ? 20.063 -7.012 -2.814 1.00 81.62 93 ASN A N 1
ATOM 717 C CA . ASN A 1 93 ? 19.811 -5.836 -1.976 1.00 81.62 93 ASN A CA 1
ATOM 718 C C . ASN A 1 93 ? 20.663 -5.855 -0.691 1.00 81.62 93 ASN A C 1
ATOM 720 O O . ASN A 1 93 ? 20.155 -6.135 0.398 1.00 81.62 93 ASN A O 1
ATOM 724 N N . PRO A 1 94 ? 21.956 -5.498 -0.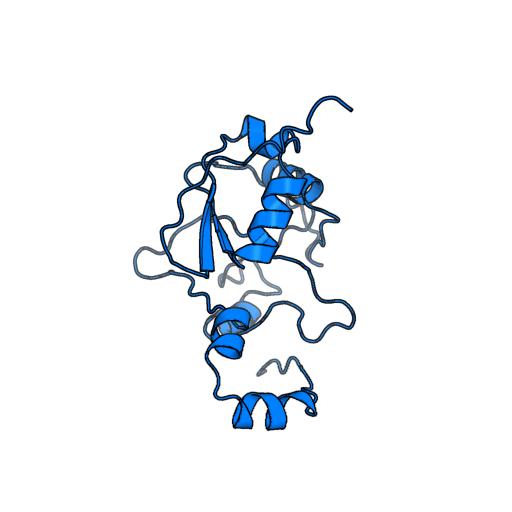777 1.00 80.38 94 PRO A N 1
ATOM 725 C CA . PRO A 1 94 ? 22.890 -5.611 0.346 1.00 80.38 94 PRO A CA 1
ATOM 726 C C . PRO A 1 94 ? 22.561 -4.700 1.533 1.00 80.38 94 PRO A C 1
ATOM 728 O O . PRO A 1 94 ? 23.084 -4.911 2.621 1.00 80.38 94 PRO A O 1
ATOM 731 N N . ARG A 1 95 ? 21.729 -3.667 1.339 1.00 77.75 95 ARG A N 1
ATOM 732 C CA . ARG A 1 95 ? 21.419 -2.675 2.379 1.00 77.75 95 ARG A CA 1
ATOM 733 C C . ARG A 1 95 ? 20.125 -2.975 3.136 1.00 77.75 95 ARG A C 1
ATOM 735 O O . ARG A 1 95 ? 20.020 -2.579 4.290 1.00 77.75 95 ARG A O 1
ATOM 742 N N . TYR A 1 96 ? 19.157 -3.647 2.507 1.00 78.94 96 TYR A N 1
ATOM 743 C CA . TYR A 1 96 ? 17.844 -3.912 3.112 1.00 78.94 96 TYR A CA 1
ATOM 744 C C . TYR A 1 96 ? 17.444 -5.393 3.140 1.00 78.94 96 TYR A C 1
ATOM 746 O O . TYR A 1 96 ? 16.347 -5.701 3.597 1.00 78.94 96 TYR A O 1
ATOM 754 N N . ALA A 1 97 ? 18.298 -6.329 2.710 1.00 82.44 97 ALA A N 1
ATOM 755 C CA . ALA A 1 97 ? 17.972 -7.758 2.772 1.00 82.44 97 ALA A CA 1
ATOM 756 C C . ALA A 1 97 ? 17.535 -8.210 4.181 1.00 82.44 97 ALA A C 1
ATOM 758 O O . ALA A 1 97 ? 16.520 -8.895 4.317 1.00 82.44 97 ALA A O 1
ATOM 759 N N . GLU A 1 98 ? 18.241 -7.760 5.224 1.00 80.38 98 GLU A N 1
ATOM 760 C CA . GLU A 1 98 ? 17.890 -8.044 6.624 1.00 80.38 98 GLU A CA 1
ATOM 761 C C . GLU A 1 98 ? 16.624 -7.302 7.078 1.00 80.38 98 GLU A C 1
ATOM 763 O O . GLU A 1 98 ? 15.787 -7.868 7.782 1.00 80.38 98 GLU A O 1
ATOM 768 N N . TYR A 1 99 ? 16.420 -6.068 6.605 1.00 79.19 99 TYR A N 1
ATOM 769 C CA . TYR A 1 99 ? 15.231 -5.263 6.906 1.00 79.19 99 TYR A CA 1
ATOM 770 C C . TYR A 1 99 ? 13.929 -5.994 6.532 1.00 79.19 99 TYR A C 1
ATOM 772 O O . TYR A 1 99 ? 12.952 -5.963 7.282 1.00 79.19 99 TYR A O 1
ATOM 780 N N . PHE A 1 100 ? 13.925 -6.755 5.432 1.00 83.12 100 PHE A N 1
ATOM 781 C CA . PHE A 1 100 ? 12.741 -7.501 4.990 1.00 83.12 100 PHE A CA 1
ATOM 782 C C . PHE A 1 100 ? 12.421 -8.763 5.811 1.00 83.12 100 PHE A C 1
ATOM 784 O O . PHE A 1 100 ? 11.520 -9.527 5.451 1.00 83.12 100 PHE A O 1
ATOM 791 N N . HIS A 1 101 ? 13.113 -9.024 6.922 1.00 81.44 101 HIS A N 1
ATOM 792 C CA . HIS A 1 101 ? 12.607 -9.957 7.934 1.00 81.44 101 HIS A CA 1
ATOM 793 C C . HIS A 1 101 ? 11.403 -9.374 8.683 1.00 81.44 101 HIS A C 1
ATOM 795 O O . HIS A 1 101 ? 10.475 -10.116 9.009 1.00 81.44 101 HIS A O 1
ATOM 801 N N . GLY A 1 102 ? 11.372 -8.050 8.880 1.00 80.06 102 GLY A N 1
ATOM 802 C CA . GLY A 1 102 ? 10.280 -7.350 9.559 1.00 80.06 102 GLY A CA 1
ATOM 803 C C . GLY A 1 102 ? 8.929 -7.479 8.850 1.00 80.06 102 GLY A C 1
ATOM 804 O O . GLY A 1 102 ? 7.889 -7.440 9.501 1.00 80.06 102 GLY A O 1
ATOM 805 N N . THR A 1 103 ? 8.924 -7.743 7.538 1.00 84.12 103 THR A N 1
ATOM 806 C CA . THR A 1 103 ? 7.693 -7.867 6.737 1.00 84.12 103 THR A CA 1
ATOM 807 C C . THR A 1 103 ? 6.854 -9.103 7.069 1.00 84.12 103 THR A C 1
ATOM 809 O O . THR A 1 103 ? 5.780 -9.274 6.503 1.00 84.12 103 THR A O 1
ATOM 812 N N . PHE A 1 104 ? 7.338 -9.996 7.939 1.00 85.62 104 PHE A N 1
ATOM 813 C CA . PHE A 1 104 ? 6.545 -11.107 8.469 1.00 85.62 104 PHE A CA 1
ATOM 814 C C . PHE A 1 104 ? 5.617 -10.709 9.622 1.00 85.62 104 PHE A C 1
ATOM 816 O O . PHE A 1 104 ? 4.757 -11.502 10.001 1.00 85.62 104 PHE A O 1
ATOM 823 N N . TYR A 1 105 ? 5.787 -9.514 10.184 1.00 89.75 105 TYR A N 1
ATOM 824 C CA . TYR A 1 105 ? 4.934 -8.992 11.244 1.00 89.75 105 TYR A CA 1
ATOM 825 C C . TYR A 1 105 ? 3.936 -7.982 10.676 1.00 89.75 105 TYR A C 1
ATOM 827 O O . TYR A 1 105 ? 4.203 -7.328 9.668 1.00 89.75 105 TYR A O 1
ATOM 835 N N . TRP A 1 106 ? 2.784 -7.830 11.332 1.00 93.88 106 TRP 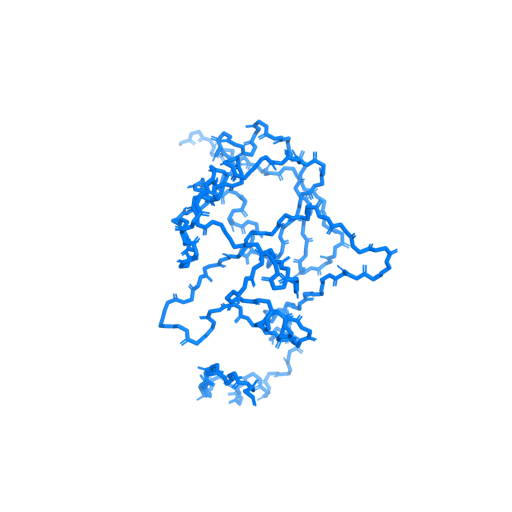A N 1
ATOM 836 C CA . TRP A 1 106 ? 1.822 -6.779 10.996 1.00 93.88 106 TRP A CA 1
ATOM 837 C C . TRP A 1 106 ? 2.444 -5.397 11.228 1.00 93.88 106 TRP A C 1
ATOM 839 O O . TRP A 1 106 ? 2.946 -5.121 12.315 1.00 93.88 106 TRP A O 1
ATOM 849 N N . HIS A 1 107 ? 2.409 -4.535 10.214 1.00 92.75 107 HIS A N 1
ATOM 850 C CA . HIS A 1 107 ? 2.981 -3.188 10.261 1.00 92.75 107 HIS A CA 1
ATOM 851 C C . HIS A 1 107 ? 2.239 -2.232 9.316 1.00 92.75 107 HIS A C 1
ATOM 853 O O . HIS A 1 107 ? 1.426 -2.653 8.495 1.00 92.75 107 HIS A O 1
ATOM 859 N N . MET A 1 108 ? 2.537 -0.936 9.450 1.00 92.19 108 MET A N 1
ATOM 860 C CA . MET A 1 108 ? 2.151 0.121 8.512 1.00 92.19 108 MET A CA 1
ATOM 861 C C . MET A 1 108 ? 3.411 0.873 8.078 1.00 92.19 108 MET A C 1
ATOM 863 O O . MET A 1 108 ? 4.129 1.415 8.931 1.00 92.19 108 MET A O 1
ATOM 867 N N . ASP A 1 109 ? 3.664 0.902 6.771 1.00 89.69 109 ASP A N 1
ATOM 868 C CA . ASP A 1 109 ? 4.842 1.538 6.177 1.00 89.69 109 ASP A CA 1
ATOM 869 C C . ASP A 1 109 ? 4.947 3.013 6.581 1.00 89.69 109 ASP A C 1
ATOM 871 O O . ASP A 1 109 ? 3.986 3.774 6.483 1.00 89.69 109 ASP A O 1
ATOM 875 N N . GLY A 1 110 ? 6.130 3.420 7.049 1.00 89.00 110 GLY A N 1
ATOM 876 C CA . GLY A 1 110 ? 6.427 4.815 7.388 1.00 89.00 110 GLY A CA 1
ATOM 877 C C . GLY A 1 110 ? 5.581 5.409 8.520 1.00 89.00 110 GLY A C 1
ATOM 878 O O . GLY A 1 110 ? 5.600 6.620 8.700 1.00 89.00 110 GLY A O 1
ATOM 879 N N . SER A 1 111 ? 4.857 4.602 9.308 1.00 90.81 111 SER A N 1
ATOM 880 C CA . SER A 1 111 ? 3.991 5.110 10.392 1.00 90.81 111 SER A CA 1
ATOM 881 C C . SER A 1 111 ? 4.736 5.821 11.533 1.00 90.81 111 SER A C 1
ATOM 883 O O . SER A 1 111 ? 4.113 6.482 12.355 1.00 90.81 111 SER A O 1
ATOM 885 N N . TYR A 1 112 ? 6.064 5.703 11.567 1.00 88.75 112 TYR A N 1
ATOM 886 C CA . TYR A 1 112 ? 6.967 6.418 12.471 1.00 88.75 112 TYR A CA 1
ATOM 887 C C . TYR A 1 112 ? 7.449 7.773 11.913 1.00 88.75 112 TYR A C 1
ATOM 889 O O . TYR A 1 112 ? 8.161 8.493 12.608 1.00 88.75 112 TYR A O 1
ATOM 897 N N . GLU A 1 113 ? 7.140 8.105 10.655 1.00 89.12 113 GLU A N 1
ATOM 898 C CA . GLU A 1 113 ? 7.496 9.390 10.044 1.00 89.12 113 GLU A CA 1
ATOM 899 C C . GLU A 1 113 ? 6.473 10.478 10.401 1.00 89.12 113 GLU A C 1
ATOM 901 O O . GLU A 1 113 ? 5.285 10.198 10.545 1.00 89.12 113 GLU A O 1
ATOM 906 N N . ASP A 1 114 ? 6.911 11.744 10.438 1.00 90.12 114 ASP A N 1
ATOM 907 C CA . ASP A 1 114 ? 6.018 12.898 10.659 1.00 90.12 114 ASP A CA 1
ATOM 908 C C . ASP A 1 114 ? 4.910 12.995 9.597 1.00 90.12 114 ASP A C 1
ATOM 910 O O . ASP A 1 114 ? 3.781 13.397 9.881 1.00 90.12 114 ASP A O 1
ATOM 914 N N . VAL A 1 115 ? 5.245 12.638 8.352 1.00 90.19 115 VAL A N 1
ATOM 915 C CA . VAL A 1 115 ? 4.308 12.563 7.226 1.00 90.19 115 VAL A CA 1
ATOM 916 C C . VAL A 1 115 ? 4.492 11.208 6.539 1.00 90.19 115 VAL A C 1
ATOM 918 O O . VAL A 1 115 ? 5.312 11.112 5.612 1.00 90.19 115 VAL A O 1
ATOM 921 N N . PRO A 1 116 ? 3.745 10.174 6.976 1.00 90.75 116 PRO A N 1
ATOM 922 C CA . PRO A 1 116 ? 3.810 8.841 6.392 1.00 90.75 116 PRO A CA 1
ATOM 923 C C . PRO A 1 116 ? 3.467 8.844 4.895 1.00 90.75 116 PRO A C 1
ATOM 925 O O . PRO A 1 116 ? 2.738 9.726 4.417 1.00 90.75 116 PRO A O 1
ATOM 928 N N . PRO A 1 117 ? 3.973 7.872 4.118 1.00 91.19 117 PRO A N 1
ATO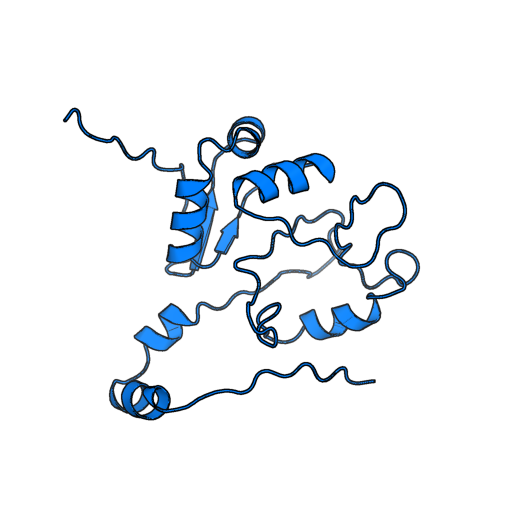M 929 C CA . PRO A 1 117 ? 3.541 7.691 2.741 1.00 91.19 117 PRO A CA 1
ATOM 930 C C . PRO A 1 117 ? 2.042 7.372 2.693 1.00 91.19 117 PRO A C 1
ATOM 932 O O . PRO A 1 117 ? 1.534 6.585 3.484 1.00 91.19 117 PRO A O 1
ATOM 935 N N . LEU A 1 118 ? 1.335 7.962 1.725 1.00 91.94 118 LEU A N 1
ATOM 936 C CA . LEU A 1 118 ? -0.085 7.672 1.497 1.00 91.94 118 LEU A CA 1
ATOM 937 C C . LEU A 1 118 ? -0.304 6.204 1.100 1.00 91.94 118 LEU A C 1
ATOM 939 O O . LEU A 1 118 ? -1.302 5.600 1.475 1.00 91.94 118 LEU A O 1
ATOM 943 N N . ALA A 1 119 ? 0.603 5.659 0.287 1.00 94.31 119 ALA A N 1
ATOM 944 C CA . ALA A 1 119 ? 0.478 4.330 -0.288 1.00 94.31 119 ALA A CA 1
ATOM 945 C C . ALA A 1 119 ? 1.839 3.768 -0.711 1.00 94.31 119 ALA A C 1
ATOM 947 O O . ALA A 1 119 ? 2.747 4.522 -1.075 1.00 94.31 119 ALA A O 1
ATOM 948 N N . SER A 1 120 ? 1.913 2.440 -0.758 1.00 93.56 120 SER A N 1
ATOM 949 C CA . SER A 1 120 ? 3.010 1.669 -1.347 1.00 93.56 120 SER A CA 1
ATOM 950 C C . SER A 1 120 ? 2.515 0.962 -2.615 1.00 93.56 120 SER A C 1
ATOM 952 O O . SER A 1 120 ? 1.383 0.479 -2.665 1.00 93.56 120 SER A O 1
ATOM 954 N N . ILE A 1 121 ? 3.357 0.883 -3.651 1.00 94.50 121 ILE A N 1
ATOM 955 C CA . ILE A 1 121 ? 3.068 0.138 -4.888 1.00 94.50 121 ILE A CA 1
ATOM 956 C C . ILE A 1 121 ? 4.070 -1.006 -5.000 1.00 94.50 121 ILE A C 1
ATOM 958 O O . ILE A 1 121 ? 5.277 -0.778 -5.065 1.00 94.50 121 ILE A O 1
ATOM 962 N N . LEU A 1 122 ? 3.557 -2.235 -5.047 1.00 94.50 122 LEU A N 1
ATOM 963 C CA . LEU A 1 122 ? 4.352 -3.456 -5.096 1.00 94.50 122 LEU A CA 1
ATOM 964 C C . LEU A 1 122 ? 4.004 -4.276 -6.342 1.00 94.50 122 LEU A C 1
ATOM 966 O O . LEU A 1 122 ? 2.843 -4.626 -6.558 1.00 94.50 122 LEU A O 1
ATOM 970 N N . SER A 1 123 ? 5.028 -4.641 -7.114 1.00 93.88 123 SER A N 1
ATOM 971 C CA . SER A 1 123 ? 4.912 -5.555 -8.254 1.00 93.88 123 SER A CA 1
ATOM 972 C C . SER A 1 123 ? 5.717 -6.822 -8.003 1.00 93.88 123 SER A C 1
ATOM 974 O O . SER A 1 123 ? 6.900 -6.773 -7.666 1.00 93.88 123 SER A O 1
ATOM 976 N N . ALA A 1 124 ? 5.093 -7.979 -8.211 1.00 92.81 124 ALA A N 1
ATOM 977 C CA . ALA A 1 124 ? 5.778 -9.258 -8.104 1.00 92.81 124 ALA A CA 1
ATOM 978 C C . ALA A 1 124 ? 6.635 -9.525 -9.355 1.00 92.81 124 ALA A C 1
ATOM 980 O O . ALA A 1 124 ? 6.098 -9.675 -10.451 1.00 92.81 124 ALA A O 1
ATOM 981 N N . ARG A 1 125 ? 7.963 -9.607 -9.185 1.00 90.81 125 ARG A N 1
ATOM 982 C CA . ARG A 1 125 ? 8.928 -9.923 -10.264 1.00 90.81 125 ARG A CA 1
ATOM 983 C C . ARG A 1 125 ? 9.331 -11.392 -10.299 1.00 90.81 125 ARG A C 1
ATOM 985 O O . ARG A 1 125 ? 9.406 -12.001 -11.360 1.00 90.81 125 ARG A O 1
ATOM 992 N N . LYS A 1 126 ? 9.570 -11.970 -9.124 1.00 90.62 126 LYS A N 1
ATOM 993 C CA . LYS A 1 126 ? 9.916 -13.378 -8.937 1.00 90.62 126 LYS A CA 1
ATOM 994 C C . LYS A 1 126 ? 9.079 -13.919 -7.790 1.00 90.62 126 LYS A C 1
ATOM 996 O O . LYS A 1 126 ? 9.152 -13.408 -6.677 1.00 90.62 126 LYS A O 1
ATOM 1001 N N . LEU A 1 127 ? 8.258 -14.923 -8.078 1.00 90.81 127 LEU A N 1
ATOM 1002 C CA . LEU A 1 127 ? 7.390 -15.545 -7.084 1.00 90.81 127 LEU A CA 1
ATOM 1003 C C . LEU A 1 127 ? 8.132 -16.654 -6.337 1.00 90.81 127 LEU A C 1
ATOM 1005 O O . LEU A 1 127 ? 9.005 -17.321 -6.896 1.00 90.81 127 LEU A O 1
ATOM 1009 N N . SER A 1 128 ? 7.756 -16.861 -5.076 1.00 90.00 128 SER A N 1
ATOM 1010 C CA . SER A 1 128 ? 8.184 -18.041 -4.326 1.00 90.00 128 SER A CA 1
ATOM 1011 C C . SER A 1 128 ? 7.585 -19.308 -4.944 1.00 90.00 128 SER A C 1
ATOM 1013 O O . SER A 1 128 ? 6.461 -19.289 -5.445 1.00 90.00 128 SER A O 1
ATOM 1015 N N . ALA A 1 129 ? 8.311 -20.427 -4.871 1.00 92.06 129 ALA A N 1
ATOM 1016 C CA . ALA A 1 129 ? 7.799 -21.732 -5.298 1.00 92.06 129 ALA A CA 1
ATOM 1017 C C . ALA A 1 129 ? 6.640 -22.227 -4.409 1.00 92.06 129 ALA A C 1
ATOM 1019 O O . ALA A 1 129 ? 5.790 -22.989 -4.864 1.00 92.06 129 ALA A O 1
ATOM 1020 N N . ALA A 1 130 ? 6.608 -21.789 -3.147 1.00 92.88 130 ALA A N 1
ATOM 1021 C CA . ALA A 1 130 ? 5.534 -22.054 -2.198 1.00 92.88 130 ALA A CA 1
ATOM 1022 C C . ALA A 1 130 ? 5.373 -20.874 -1.225 1.00 92.88 130 ALA A C 1
ATOM 1024 O O . ALA A 1 130 ? 6.358 -20.242 -0.835 1.00 92.88 130 ALA A O 1
ATOM 1025 N N . GLY A 1 131 ? 4.135 -20.589 -0.817 1.00 89.75 131 GLY A N 1
ATOM 1026 C CA . GLY A 1 131 ? 3.821 -19.436 0.032 1.00 89.75 131 GLY A CA 1
ATOM 1027 C C . GLY A 1 131 ? 4.053 -18.091 -0.672 1.00 89.75 131 GLY A C 1
ATOM 1028 O O . GLY A 1 131 ? 3.991 -18.003 -1.898 1.00 89.75 131 GLY A O 1
ATOM 1029 N N . GLY A 1 132 ? 4.344 -17.045 0.106 1.00 89.06 132 GLY A N 1
ATOM 1030 C CA . GLY A 1 132 ? 4.636 -15.700 -0.410 1.00 89.06 132 GLY A CA 1
ATOM 1031 C C . GLY A 1 132 ? 3.405 -14.815 -0.620 1.00 89.06 132 GLY A C 1
ATOM 1032 O O . GLY A 1 132 ? 3.496 -13.805 -1.312 1.00 89.06 132 GLY A O 1
ATOM 1033 N N . GLN A 1 133 ? 2.258 -15.191 -0.051 1.00 93.12 133 GLN A N 1
ATOM 1034 C CA . GLN A 1 133 ? 1.100 -14.308 0.036 1.00 93.12 133 GLN A CA 1
ATOM 1035 C C . GLN A 1 133 ? 1.411 -13.102 0.931 1.00 93.12 133 GLN A C 1
ATOM 1037 O O . GLN A 1 133 ? 2.156 -13.211 1.903 1.00 93.12 133 GLN A O 1
ATOM 1042 N N . THR A 1 134 ? 0.793 -11.969 0.613 1.00 94.12 134 THR A N 1
ATOM 1043 C CA . THR A 1 134 ? 0.768 -10.781 1.469 1.00 94.12 134 THR A CA 1
ATOM 1044 C C . THR A 1 134 ? -0.629 -10.645 2.052 1.00 94.12 134 THR A C 1
ATOM 1046 O O . THR A 1 134 ? -1.615 -10.721 1.314 1.00 94.12 134 THR A O 1
ATOM 1049 N N . GLU A 1 135 ? -0.712 -10.461 3.365 1.00 95.56 135 GLU A N 1
ATOM 1050 C CA . GLU A 1 135 ? -1.969 -10.259 4.080 1.00 95.56 135 GLU A CA 1
ATOM 1051 C C . GLU A 1 135 ? -2.182 -8.770 4.370 1.00 95.56 135 GLU A C 1
ATOM 1053 O O . GLU A 1 135 ? -1.229 -8.014 4.546 1.00 95.56 135 GLU A O 1
ATOM 1058 N N . PHE A 1 136 ? -3.447 -8.352 4.408 1.00 96.88 136 PHE A N 1
ATOM 1059 C CA . PHE A 1 136 ? -3.853 -6.980 4.703 1.00 96.88 136 PHE A CA 1
ATOM 1060 C C . PHE A 1 136 ? -4.992 -6.992 5.722 1.00 96.88 136 PHE A C 1
ATOM 1062 O O . PHE A 1 136 ? -5.837 -7.889 5.698 1.00 96.88 136 PHE A O 1
ATOM 1069 N N . ALA A 1 137 ? -5.044 -5.970 6.575 1.00 95.69 137 ALA A N 1
ATOM 1070 C CA . ALA A 1 137 ? -6.110 -5.761 7.548 1.00 95.69 137 ALA A CA 1
ATOM 1071 C C . ALA A 1 137 ? -6.688 -4.349 7.391 1.00 95.69 137 ALA A C 1
ATOM 1073 O O . ALA A 1 137 ? -5.937 -3.382 7.282 1.00 95.69 137 ALA A O 1
ATOM 1074 N N . ASN A 1 138 ? -8.019 -4.221 7.390 1.00 96.19 138 ASN A N 1
ATOM 1075 C CA . ASN A 1 138 ? -8.670 -2.914 7.355 1.00 96.19 138 ASN A CA 1
ATOM 1076 C C . ASN A 1 138 ? -8.898 -2.398 8.785 1.00 96.19 138 ASN A C 1
ATOM 1078 O O . ASN A 1 138 ? -9.813 -2.844 9.480 1.00 96.19 138 ASN A O 1
ATOM 1082 N N . THR A 1 139 ? -8.094 -1.419 9.194 1.00 94.56 139 THR A N 1
ATOM 1083 C CA . THR A 1 139 ? -8.183 -0.772 10.510 1.00 94.56 139 THR A CA 1
ATOM 1084 C C . THR A 1 139 ? -9.392 0.159 10.650 1.00 94.56 139 THR A C 1
ATOM 1086 O O . THR A 1 139 ? -9.896 0.310 11.760 1.00 94.56 139 THR A O 1
ATOM 1089 N N . TYR A 1 140 ? -9.922 0.714 9.555 1.00 94.38 140 TYR A N 1
ATOM 1090 C CA . TYR A 1 140 ? -11.182 1.468 9.560 1.00 94.38 140 TYR A CA 1
ATOM 1091 C C . TYR A 1 140 ? -12.364 0.554 9.873 1.00 94.38 140 TYR A C 1
ATOM 1093 O O . TYR A 1 140 ? -13.151 0.845 10.768 1.00 94.38 140 TYR A O 1
ATOM 1101 N N . ALA A 1 141 ? -12.451 -0.589 9.186 1.00 95.31 141 ALA A N 1
ATOM 1102 C CA . ALA A 1 141 ? -13.488 -1.582 9.450 1.00 95.31 141 ALA A CA 1
ATOM 1103 C C . ALA A 1 141 ? -13.382 -2.137 10.877 1.00 95.31 141 ALA A C 1
ATOM 1105 O O . ALA A 1 141 ? -14.391 -2.257 11.568 1.00 95.31 141 ALA A O 1
ATOM 1106 N N . ALA A 1 142 ? -12.156 -2.415 11.336 1.00 95.25 142 ALA A N 1
ATOM 1107 C CA . ALA A 1 142 ? -11.917 -2.836 12.711 1.00 95.25 142 ALA A CA 1
ATOM 1108 C C . ALA A 1 142 ? -12.411 -1.786 13.716 1.00 95.25 142 ALA A C 1
ATOM 1110 O O . ALA A 1 142 ? -13.096 -2.147 14.665 1.00 95.25 142 ALA A O 1
ATOM 1111 N N . TRP A 1 143 ? -12.125 -0.497 13.485 1.00 96.25 143 TRP A N 1
ATOM 1112 C CA . TRP A 1 143 ? -12.620 0.597 14.322 1.00 96.25 143 TRP A CA 1
ATOM 1113 C C . TRP A 1 143 ? -14.147 0.670 14.337 1.00 96.25 143 TRP A C 1
ATOM 1115 O O . TRP A 1 143 ? -14.734 0.770 15.409 1.00 96.25 143 TRP A O 1
ATOM 1125 N N . GLU A 1 144 ? -14.800 0.610 13.175 1.00 96.06 144 GLU A N 1
ATOM 1126 C CA . GLU A 1 144 ? -16.264 0.653 13.059 1.00 96.06 144 GLU A CA 1
ATOM 1127 C C . GLU A 1 144 ? -16.951 -0.458 13.860 1.00 96.06 144 GLU A C 1
ATOM 1129 O O . GLU A 1 144 ? -17.979 -0.201 14.494 1.00 96.06 144 GLU A O 1
ATOM 1134 N N . ASP A 1 145 ? -16.354 -1.650 13.869 1.00 97.44 145 ASP A N 1
ATOM 1135 C CA . ASP A 1 145 ? -16.889 -2.844 14.523 1.00 97.44 145 ASP A CA 1
ATOM 1136 C C . ASP A 1 145 ? -16.653 -2.855 16.049 1.00 97.44 145 ASP A C 1
ATOM 1138 O O . ASP A 1 145 ? -17.247 -3.675 16.754 1.00 97.44 145 ASP A O 1
ATOM 1142 N N . LEU A 1 146 ? -15.831 -1.941 16.588 1.00 98.31 146 LEU A N 1
ATOM 1143 C CA . LEU A 1 146 ? -15.617 -1.831 18.034 1.00 98.31 146 LEU A CA 1
ATOM 1144 C C . LEU A 1 146 ? -16.901 -1.409 18.774 1.00 98.31 146 LEU A C 1
ATOM 1146 O O . LEU A 1 146 ? -17.641 -0.538 18.300 1.00 98.31 146 LEU A O 1
ATOM 1150 N N . PRO A 1 147 ? -17.141 -1.929 19.994 1.00 98.44 147 PRO A N 1
ATOM 1151 C CA . PRO A 1 147 ? -18.180 -1.408 20.873 1.00 98.44 147 PRO A CA 1
ATOM 1152 C C . PRO A 1 147 ? -17.989 0.088 21.165 1.00 98.44 147 PRO A C 1
ATOM 1154 O O . PRO A 1 147 ? -16.872 0.557 21.382 1.00 98.44 147 PRO A O 1
ATOM 1157 N N . GLU A 1 148 ? -19.085 0.842 21.281 1.00 98.44 148 GLU A N 1
ATOM 1158 C CA . GLU A 1 148 ? -19.032 2.298 21.522 1.00 98.44 148 GLU A CA 1
ATOM 1159 C C . GLU A 1 148 ? -18.257 2.690 22.791 1.00 98.44 148 GLU A C 1
ATOM 1161 O O . GLU A 1 148 ? -17.581 3.719 22.828 1.00 98.44 148 GLU A O 1
ATOM 1166 N N . ALA A 1 149 ? -18.308 1.857 23.834 1.00 98.12 149 ALA A N 1
ATOM 1167 C CA . ALA A 1 149 ? -17.535 2.080 25.054 1.00 98.12 149 ALA A CA 1
ATOM 1168 C C . ALA A 1 149 ? -16.017 2.021 24.802 1.00 98.12 149 ALA A C 1
ATOM 1170 O O . ALA A 1 149 ? -15.269 2.815 25.372 1.00 98.12 149 ALA A O 1
ATOM 1171 N N . GLU A 1 150 ? -15.575 1.118 23.926 1.00 98.19 150 GLU A N 1
ATOM 1172 C CA . GLU A 1 150 ? -14.170 0.950 23.565 1.00 98.19 150 GLU A CA 1
ATOM 1173 C C . GLU A 1 150 ? -13.702 2.080 22.646 1.00 98.19 150 GLU A C 1
ATOM 1175 O O . GLU A 1 150 ? -12.686 2.708 22.937 1.00 98.19 150 GLU A O 1
ATOM 1180 N N . LYS A 1 151 ? -14.499 2.453 21.633 1.00 98.44 151 LYS A N 1
ATOM 1181 C CA . LYS A 1 151 ? -14.235 3.648 20.808 1.00 98.44 151 LYS A CA 1
ATOM 1182 C C . LYS A 1 151 ? -14.056 4.896 21.670 1.00 98.44 151 LYS A C 1
ATOM 1184 O O . LYS A 1 151 ? -13.099 5.647 21.490 1.00 98.44 151 LYS A O 1
ATOM 1189 N N . LYS A 1 152 ? -14.944 5.107 22.650 1.00 98.06 152 LYS A N 1
ATOM 1190 C CA . LYS A 1 152 ? -14.864 6.245 23.576 1.00 98.06 152 LYS A CA 1
ATOM 1191 C C . LYS A 1 152 ? -13.574 6.224 24.394 1.00 98.06 152 LYS A C 1
ATOM 1193 O O . LYS A 1 152 ? -12.951 7.271 24.544 1.00 98.06 152 LYS A O 1
ATOM 1198 N N . TYR A 1 153 ? -13.172 5.060 24.900 1.00 97.44 153 TYR A N 1
ATOM 1199 C CA . TYR A 1 153 ? -11.922 4.911 25.642 1.00 97.44 153 TYR A CA 1
ATOM 1200 C C . TYR A 1 153 ? -10.698 5.212 24.763 1.00 97.44 153 TYR A C 1
ATOM 1202 O O . TYR A 1 153 ? -9.859 6.028 25.140 1.00 97.44 153 TYR A O 1
ATOM 1210 N N . LEU A 1 154 ? -10.634 4.616 23.570 1.00 97.81 154 LEU A N 1
ATOM 1211 C CA . LEU A 1 154 ? -9.497 4.738 22.656 1.00 97.81 154 LEU A CA 1
ATOM 1212 C C . LEU A 1 154 ? -9.371 6.130 22.017 1.00 97.81 154 LEU A C 1
ATOM 1214 O O . LEU A 1 154 ? -8.258 6.564 21.745 1.00 97.81 154 LEU A O 1
ATOM 1218 N N . SER A 1 155 ? -10.478 6.857 21.818 1.00 96.69 155 SER A N 1
ATOM 1219 C CA . SER A 1 155 ? -10.490 8.172 21.147 1.00 96.69 155 SER A CA 1
ATOM 1220 C C . SER A 1 155 ? -9.631 9.258 21.810 1.00 96.69 155 SER A C 1
ATOM 1222 O O . SER A 1 155 ? -9.285 10.243 21.163 1.00 96.69 155 SER A O 1
ATOM 1224 N N . GLY A 1 156 ? -9.300 9.095 23.095 1.00 96.44 156 GLY A N 1
ATOM 1225 C CA . GLY A 1 156 ? -8.441 10.017 23.842 1.00 96.44 156 GLY A CA 1
ATOM 1226 C C . GLY A 1 156 ? -6.971 9.596 23.903 1.00 96.44 156 GLY A C 1
ATOM 1227 O O . GLY A 1 156 ? -6.173 10.304 24.515 1.00 96.44 156 GLY A O 1
ATOM 1228 N N . LEU A 1 157 ? -6.615 8.441 23.336 1.00 97.62 157 LEU A N 1
ATOM 1229 C CA . LEU A 1 157 ? -5.264 7.897 23.401 1.00 97.62 157 LEU A CA 1
ATOM 1230 C C . LEU A 1 157 ? -4.430 8.329 22.198 1.00 97.62 157 LEU A C 1
ATOM 1232 O O . LEU A 1 157 ? -4.933 8.570 21.102 1.00 97.62 157 LEU A O 1
ATOM 1236 N N . GLN A 1 158 ? -3.122 8.386 22.419 1.00 95.81 158 GLN A N 1
ATOM 1237 C CA . GLN A 1 158 ? -2.127 8.605 21.379 1.00 95.81 158 GLN A CA 1
ATOM 1238 C C . GLN A 1 158 ? -1.151 7.433 21.384 1.00 95.81 158 GLN A C 1
ATOM 1240 O O . GLN A 1 158 ? -0.801 6.913 22.446 1.00 95.81 158 GLN A O 1
ATOM 1245 N N . VAL A 1 159 ? -0.724 7.021 20.194 1.00 92.88 159 VAL A N 1
ATOM 1246 C CA . VAL A 1 159 ? 0.229 5.926 20.000 1.00 92.88 159 VAL A CA 1
ATOM 1247 C C . VAL A 1 159 ? 1.538 6.510 19.490 1.00 92.88 159 VAL A C 1
ATOM 1249 O O . VAL A 1 159 ? 1.538 7.353 18.594 1.00 92.88 159 VAL A O 1
ATOM 1252 N N . VAL A 1 160 ? 2.655 6.059 20.058 1.00 92.94 160 VAL A N 1
ATOM 1253 C CA . VAL A 1 160 ? 3.995 6.359 19.546 1.00 92.94 160 VAL A CA 1
ATOM 1254 C C . VAL A 1 160 ? 4.427 5.203 18.657 1.00 92.94 160 VAL A C 1
ATOM 1256 O O . VAL A 1 160 ? 4.470 4.059 19.104 1.00 92.94 160 VAL A O 1
ATOM 1259 N N . HIS A 1 161 ? 4.742 5.509 17.402 1.00 91.06 161 HIS A N 1
ATOM 1260 C CA . HIS A 1 161 ? 5.264 4.550 16.439 1.00 91.06 161 HIS A CA 1
ATOM 1261 C C . HIS A 1 161 ? 6.780 4.714 16.367 1.00 91.06 161 HIS A C 1
ATOM 1263 O O . HIS A 1 161 ? 7.278 5.797 16.070 1.00 91.06 161 HIS A O 1
ATOM 1269 N N . SER A 1 162 ? 7.520 3.643 16.641 1.00 86.19 162 SER A N 1
ATOM 1270 C CA . SER A 1 162 ? 8.979 3.628 16.559 1.00 86.19 162 SER A CA 1
ATOM 1271 C C . SER A 1 162 ? 9.454 2.418 15.773 1.00 86.19 162 SER A C 1
ATOM 1273 O O . SER A 1 162 ? 8.905 1.327 15.911 1.00 86.19 162 SER A O 1
ATOM 1275 N N . MET A 1 163 ? 10.511 2.605 14.990 1.00 75.06 163 MET A N 1
ATOM 1276 C CA . MET A 1 163 ? 11.242 1.503 14.376 1.00 75.06 163 MET A CA 1
ATOM 1277 C C . MET A 1 163 ? 12.353 1.056 15.313 1.00 75.06 163 MET A C 1
ATOM 1279 O O . MET A 1 163 ? 13.336 1.770 15.498 1.00 75.06 163 MET A O 1
ATOM 1283 N N . GLU A 1 164 ? 12.200 -0.133 15.880 1.00 64.50 164 GLU A N 1
ATOM 1284 C CA . GLU A 1 164 ? 13.292 -0.837 16.538 1.00 64.50 164 GLU A CA 1
ATOM 1285 C C . GLU A 1 164 ? 13.803 -1.897 15.563 1.00 64.50 164 GLU A C 1
ATOM 1287 O O . GLU A 1 164 ? 13.165 -2.924 15.329 1.00 64.50 164 GLU A O 1
ATOM 1292 N N . THR A 1 165 ? 14.938 -1.631 14.921 1.00 53.09 165 THR A N 1
ATOM 1293 C CA . THR A 1 165 ? 15.684 -2.703 14.262 1.00 53.09 165 THR A CA 1
ATOM 1294 C C . THR A 1 165 ? 16.245 -3.593 15.358 1.00 53.09 165 THR A C 1
ATOM 1296 O O . THR A 1 165 ? 17.149 -3.172 16.079 1.00 53.09 165 THR A O 1
ATOM 1299 N N . LEU A 1 166 ? 15.696 -4.803 15.486 1.00 42.81 166 LEU A N 1
ATOM 1300 C CA . LEU A 1 166 ? 16.362 -5.903 16.176 1.00 42.81 166 LEU A CA 1
ATOM 1301 C C . LEU A 1 166 ? 17.683 -6.150 15.433 1.00 42.81 166 LEU A C 1
ATOM 1303 O O . LEU A 1 166 ? 17.683 -6.770 14.370 1.00 42.81 166 LEU A O 1
ATOM 1307 N N . LEU A 1 167 ? 18.760 -5.548 15.938 1.00 37.25 167 LEU A N 1
ATOM 1308 C CA . LEU A 1 167 ? 20.137 -5.875 15.572 1.00 37.25 167 LEU A CA 1
ATOM 1309 C C . LEU A 1 167 ? 20.530 -7.211 16.206 1.00 37.25 167 LEU A C 1
ATOM 1311 O O . LEU A 1 167 ? 20.135 -7.444 17.373 1.00 37.25 167 LEU A O 1
#

Solvent-accessible surface area (backbone atoms only — not comparable to full-atom values): 11051 Å² total; per-residue (Å²): 128,85,79,83,74,76,76,75,76,59,68,46,69,88,41,83,80,31,36,33,38,51,71,70,53,56,67,56,51,60,63,34,82,51,26,68,49,53,50,53,48,30,74,72,23,74,35,69,46,76,76,91,59,82,67,53,74,66,51,48,49,51,33,45,47,47,67,42,88,73,84,62,47,90,61,75,69,83,94,50,92,11,61,77,75,90,44,70,48,48,90,82,24,73,88,46,15,75,63,60,60,60,73,80,51,95,82,64,78,50,61,60,46,99,75,46,66,94,75,85,89,85,80,92,87,76,81,59,98,68,77,79,81,84,86,86,82,52,65,66,60,52,56,71,71,46,54,70,71,54,51,63,61,53,73,79,61,85,85,88,56,77,86,76,80,87,124

Mean predicted aligned error: 6.25 Å